Protein AF-A0A820I2K0-F1 (afdb_monomer)

Sequence (85 aa):
LIATLGIKSYGTIIFGRNQSNKANFIRIPSNASPSYVKQLVVQRCANKRPSLVISVTGSAREYNMKSKLFRIFRQGLLKVVKTTG

Secondary structure (DSSP, 8-state):
-TTTTT---EEEEE-SSSTT-EEEEE---TTS-HHHHHHHHHHHS-S---S--------SS-----HHHHHHHHHHHHHHHHHH-

Solvent-accessible surface area (backbone atoms only — not comparable to full-atom values): 5715 Å² total; per-residue (Å²): 102,58,77,79,68,68,50,84,53,66,53,73,50,68,52,79,93,53,86,83,46,64,45,77,52,70,60,75,66,92,84,58,60,67,68,57,56,52,50,53,53,53,70,67,36,86,86,56,83,71,82,72,85,87,86,87,84,82,72,96,59,94,75,92,65,61,68,71,58,50,51,51,53,52,51,51,54,54,48,50,54,72,74,62,103

Organism: NCBI:txid433720

Structure (mmCIF, N/CA/C/O backbone):
data_AF-A0A820I2K0-F1
#
_entry.id   AF-A0A820I2K0-F1
#
loop_
_atom_site.group_PDB
_atom_site.id
_atom_site.type_symbol
_atom_site.label_atom_id
_atom_site.label_alt_id
_atom_site.label_comp_id
_atom_site.label_asym_id
_atom_site.label_entity_id
_atom_site.label_seq_id
_atom_site.pdbx_PDB_ins_code
_atom_site.Cartn_x
_atom_site.Cartn_y
_atom_site.Cartn_z
_atom_site.occupancy
_atom_site.B_iso_or_equiv
_atom_site.auth_seq_id
_atom_site.auth_comp_id
_atom_site.auth_asym_id
_atom_site.auth_atom_id
_atom_site.pdbx_PDB_model_num
ATOM 1 N N . LEU A 1 1 ? 6.551 0.792 -21.908 1.00 70.12 1 LEU A N 1
ATOM 2 C CA . LEU A 1 1 ? 6.913 1.303 -20.564 1.00 70.12 1 LEU A CA 1
ATOM 3 C C . LEU A 1 1 ? 7.977 0.466 -19.867 1.00 70.12 1 LEU A C 1
ATOM 5 O O . LEU A 1 1 ? 9.043 0.997 -19.612 1.00 70.12 1 LEU A O 1
ATOM 9 N N . ILE A 1 2 ? 7.724 -0.819 -19.578 1.00 72.50 2 ILE A N 1
ATOM 10 C CA . ILE A 1 2 ? 8.699 -1.684 -18.879 1.00 72.50 2 ILE A CA 1
ATOM 11 C C . ILE A 1 2 ? 10.019 -1.775 -19.664 1.00 72.50 2 ILE A C 1
ATOM 13 O O . ILE A 1 2 ? 11.075 -1.498 -19.105 1.00 72.50 2 ILE A O 1
ATOM 17 N N . ALA A 1 3 ? 9.949 -2.044 -20.974 1.00 72.06 3 ALA A N 1
ATOM 18 C CA . ALA A 1 3 ? 11.119 -2.029 -21.857 1.00 72.06 3 ALA A CA 1
ATOM 19 C C . ALA A 1 3 ? 11.755 -0.629 -21.983 1.00 72.06 3 ALA A C 1
ATOM 21 O O . ALA A 1 3 ? 12.970 -0.495 -21.917 1.00 72.06 3 ALA A O 1
ATOM 22 N N . THR A 1 4 ? 10.931 0.421 -22.084 1.00 73.81 4 THR A N 1
ATOM 23 C CA . THR A 1 4 ? 11.363 1.829 -22.195 1.00 73.81 4 THR A CA 1
ATOM 24 C C . THR A 1 4 ? 12.161 2.307 -20.978 1.00 73.81 4 THR A C 1
ATOM 26 O O . THR A 1 4 ? 13.087 3.092 -21.120 1.00 73.81 4 THR A O 1
ATOM 29 N N . LEU A 1 5 ? 11.811 1.828 -19.781 1.00 76.56 5 LEU A N 1
ATOM 30 C CA . LEU A 1 5 ? 12.484 2.160 -18.522 1.00 76.56 5 LEU A CA 1
ATOM 31 C C . LEU A 1 5 ? 13.619 1.181 -18.175 1.00 76.56 5 LEU A C 1
ATOM 33 O O . LEU A 1 5 ? 14.176 1.261 -17.082 1.00 76.56 5 LEU A O 1
ATOM 37 N N . GLY A 1 6 ? 13.933 0.225 -19.059 1.00 82.88 6 GLY A N 1
ATOM 38 C CA . GLY A 1 6 ? 14.963 -0.786 -18.815 1.00 82.88 6 GLY A CA 1
ATOM 39 C C . GLY A 1 6 ? 14.691 -1.662 -17.586 1.00 82.88 6 GLY A C 1
ATOM 40 O O . GLY A 1 6 ? 15.629 -2.144 -16.950 1.00 82.88 6 GLY A O 1
ATOM 41 N N . ILE A 1 7 ? 13.422 -1.854 -17.207 1.00 85.81 7 ILE A N 1
ATOM 42 C CA . ILE A 1 7 ? 13.059 -2.579 -15.985 1.00 85.81 7 ILE A CA 1
ATOM 43 C C . ILE A 1 7 ? 13.288 -4.078 -16.194 1.00 85.81 7 ILE A C 1
ATOM 45 O O . ILE A 1 7 ? 12.603 -4.721 -16.987 1.00 85.81 7 ILE A O 1
ATOM 49 N N . LYS A 1 8 ? 14.229 -4.644 -15.431 1.00 86.00 8 LYS A N 1
ATOM 50 C CA . LYS A 1 8 ? 14.581 -6.077 -15.472 1.00 86.00 8 LYS A CA 1
ATOM 51 C C . LYS A 1 8 ? 13.976 -6.905 -14.336 1.00 86.00 8 LYS A C 1
ATOM 53 O O . LYS A 1 8 ? 14.009 -8.125 -14.393 1.00 86.00 8 LYS A O 1
ATOM 58 N N . SER A 1 9 ? 13.439 -6.258 -13.300 1.00 91.75 9 SER A N 1
ATOM 59 C CA . SER A 1 9 ? 12.890 -6.930 -12.117 1.00 91.75 9 SER A CA 1
ATOM 60 C C . SER A 1 9 ? 11.399 -6.626 -11.985 1.00 91.75 9 SER A C 1
ATOM 62 O O . SER A 1 9 ? 10.999 -5.557 -11.522 1.00 91.75 9 SER A O 1
ATOM 64 N N . TYR A 1 10 ? 10.581 -7.561 -12.459 1.00 92.25 10 TYR A N 1
ATOM 65 C CA . TYR A 1 10 ? 9.123 -7.542 -12.382 1.00 92.25 10 TYR A CA 1
ATOM 66 C C . TYR A 1 10 ? 8.597 -8.983 -12.386 1.00 92.25 10 TYR A C 1
ATOM 68 O O . TYR A 1 10 ? 9.273 -9.883 -12.882 1.00 92.25 10 TYR A O 1
ATOM 76 N N . GLY A 1 11 ? 7.403 -9.216 -11.843 1.00 92.00 11 GLY A N 1
ATOM 77 C CA . GLY A 1 11 ? 6.798 -10.549 -11.817 1.00 92.00 11 GLY A CA 1
ATOM 78 C C . GLY A 1 11 ? 5.725 -10.702 -10.745 1.00 92.00 11 GLY A C 1
ATOM 79 O O . GLY A 1 11 ? 5.109 -9.723 -10.323 1.00 92.00 11 GLY A O 1
ATOM 80 N N . T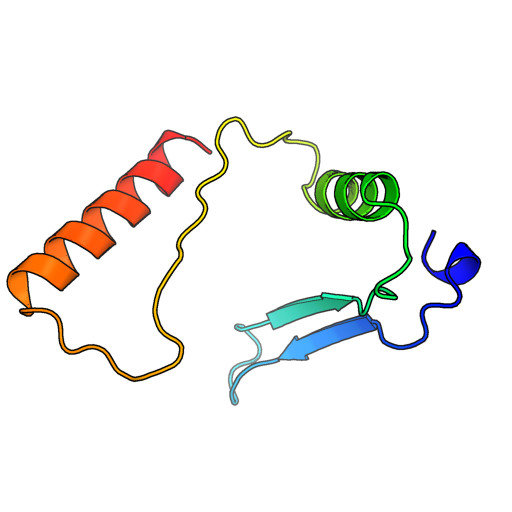HR A 1 12 ? 5.521 -11.940 -10.296 1.00 93.06 12 THR A N 1
ATOM 81 C CA . THR A 1 12 ? 4.560 -12.298 -9.247 1.00 93.06 12 THR A CA 1
ATOM 82 C C . THR A 1 12 ? 5.277 -13.038 -8.120 1.00 93.06 12 THR A C 1
ATOM 84 O O . THR A 1 12 ? 5.956 -14.030 -8.364 1.00 93.06 12 THR A O 1
ATOM 87 N N . ILE A 1 13 ? 5.113 -12.568 -6.886 1.00 93.31 13 ILE A N 1
ATOM 88 C CA . ILE A 1 13 ? 5.568 -13.231 -5.660 1.00 93.31 13 ILE A CA 1
ATOM 89 C C . ILE A 1 13 ? 4.420 -14.093 -5.136 1.00 93.31 13 ILE A C 1
ATOM 91 O O . ILE A 1 13 ? 3.276 -13.641 -5.103 1.00 93.31 13 ILE A O 1
ATOM 95 N N . ILE A 1 14 ? 4.719 -15.322 -4.718 1.00 93.56 14 ILE A N 1
ATOM 96 C CA . ILE A 1 14 ? 3.767 -16.217 -4.051 1.00 93.56 14 ILE A CA 1
ATOM 97 C C . ILE A 1 14 ? 4.181 -16.318 -2.584 1.00 93.56 14 ILE A C 1
ATOM 99 O O . ILE A 1 14 ? 5.295 -16.738 -2.281 1.00 93.56 14 ILE A O 1
ATOM 103 N N . PHE A 1 15 ? 3.300 -15.901 -1.680 1.00 92.31 15 PHE A N 1
ATOM 104 C CA . PHE A 1 15 ? 3.551 -15.912 -0.2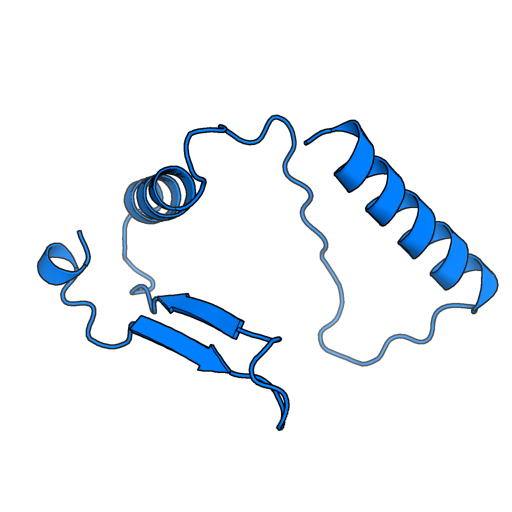45 1.00 92.31 15 PHE A CA 1
ATOM 105 C C . PHE A 1 15 ? 3.047 -17.207 0.396 1.00 92.31 15 PHE A C 1
ATOM 107 O O . PHE A 1 15 ? 1.874 -17.563 0.284 1.00 92.31 15 PHE A O 1
ATOM 114 N N . GLY A 1 16 ? 3.922 -17.872 1.151 1.00 88.50 16 GLY A N 1
ATOM 115 C CA . GLY A 1 16 ? 3.599 -19.116 1.847 1.00 88.50 16 GLY A CA 1
ATOM 116 C C . GLY A 1 16 ? 3.477 -20.326 0.914 1.00 88.50 16 GLY A C 1
ATOM 117 O O . GLY A 1 16 ? 3.813 -20.271 -0.265 1.00 88.50 16 GLY A O 1
ATOM 118 N N . ARG A 1 17 ? 3.013 -21.455 1.464 1.00 79.00 17 ARG A N 1
ATOM 119 C CA . ARG A 1 17 ? 2.870 -22.724 0.718 1.00 79.00 17 ARG A CA 1
ATOM 1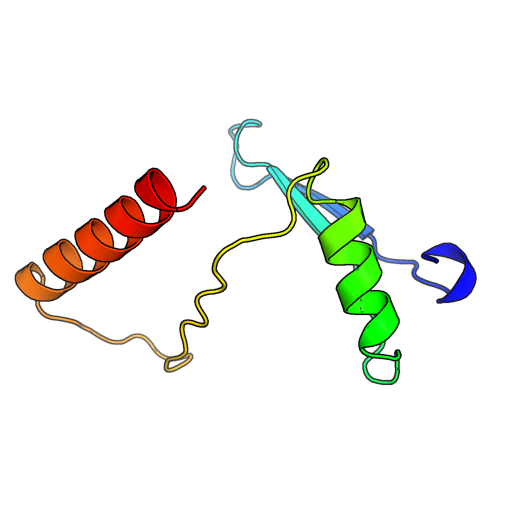20 C C . ARG A 1 17 ? 1.596 -22.784 -0.127 1.00 79.00 17 ARG A C 1
ATOM 122 O O . ARG A 1 17 ? 1.526 -23.559 -1.076 1.00 79.00 17 ARG A O 1
ATOM 129 N N . ASN A 1 18 ? 0.600 -21.966 0.209 1.00 72.25 18 ASN A N 1
ATOM 130 C CA . ASN A 1 18 ? -0.675 -21.933 -0.495 1.00 72.25 18 ASN A CA 1
ATOM 131 C C . ASN A 1 18 ? -0.582 -20.971 -1.679 1.00 72.25 18 ASN A C 1
ATOM 133 O O . ASN A 1 18 ? -0.367 -19.774 -1.510 1.00 72.25 18 ASN A O 1
ATOM 137 N N . GLN A 1 19 ? -0.814 -21.488 -2.885 1.00 75.38 19 GLN A N 1
ATOM 138 C CA . GLN A 1 19 ? -0.706 -20.727 -4.133 1.00 75.38 19 GLN A CA 1
ATOM 139 C C . GLN A 1 19 ? -1.742 -19.594 -4.277 1.00 75.38 19 GLN A C 1
ATOM 141 O O . GLN A 1 19 ? -1.729 -18.892 -5.283 1.00 75.38 19 GLN A O 1
ATOM 146 N N . SER A 1 20 ? -2.649 -19.405 -3.316 1.00 81.38 20 SER A N 1
ATOM 147 C CA . SER A 1 20 ? -3.687 -18.370 -3.358 1.00 81.38 20 SER A CA 1
ATOM 148 C C . SER A 1 20 ? -3.173 -16.969 -3.020 1.00 81.38 20 SER A C 1
ATOM 150 O O . SER A 1 20 ? -3.780 -15.988 -3.444 1.00 81.38 20 SER A O 1
ATOM 152 N N . ASN A 1 21 ? -2.056 -16.843 -2.297 1.00 88.75 21 ASN A N 1
ATOM 153 C CA . ASN A 1 21 ? -1.534 -15.542 -1.886 1.00 88.75 21 ASN A CA 1
ATOM 154 C C . ASN A 1 21 ? -0.467 -15.040 -2.871 1.00 88.75 21 ASN A C 1
ATOM 156 O O . ASN A 1 21 ? 0.733 -15.175 -2.632 1.00 88.75 21 ASN A O 1
ATOM 160 N N . LYS A 1 22 ? -0.911 -14.507 -4.015 1.00 91.69 22 LYS A N 1
ATOM 161 C CA . LYS A 1 22 ? -0.038 -13.978 -5.076 1.00 91.69 22 LYS A CA 1
ATOM 162 C C . LYS A 1 22 ? -0.060 -12.450 -5.093 1.00 91.69 22 LYS A C 1
ATOM 164 O O . LYS A 1 22 ? -1.132 -11.854 -5.039 1.00 91.69 22 LYS A O 1
ATOM 169 N N . ALA A 1 23 ? 1.099 -11.818 -5.257 1.00 90.44 23 ALA A N 1
ATOM 170 C CA . ALA A 1 23 ? 1.213 -10.372 -5.438 1.00 90.44 23 ALA A CA 1
ATOM 171 C C . ALA A 1 23 ? 2.110 -10.026 -6.625 1.00 90.44 23 ALA A C 1
ATOM 173 O O . ALA A 1 23 ? 3.210 -10.555 -6.761 1.00 90.44 23 ALA A O 1
ATOM 174 N N . ASN A 1 24 ? 1.661 -9.104 -7.473 1.00 90.94 24 ASN A N 1
ATOM 175 C CA . ASN A 1 24 ? 2.467 -8.601 -8.581 1.00 90.94 24 ASN A CA 1
ATOM 176 C C . ASN A 1 24 ? 3.404 -7.490 -8.098 1.00 90.94 24 ASN A C 1
ATOM 178 O O . ASN A 1 24 ? 2.999 -6.644 -7.303 1.00 90.94 24 ASN A O 1
ATOM 182 N N . PHE A 1 25 ? 4.631 -7.459 -8.613 1.00 92.25 25 PHE A N 1
ATOM 183 C CA . PHE A 1 25 ? 5.622 -6.434 -8.292 1.00 92.25 25 PHE A CA 1
ATOM 184 C C . PHE A 1 25 ? 6.354 -5.949 -9.547 1.00 92.25 25 PHE A C 1
ATOM 186 O O . PHE A 1 25 ? 6.505 -6.681 -10.529 1.00 92.25 25 PHE A O 1
ATOM 193 N N . ILE A 1 26 ? 6.819 -4.699 -9.504 1.00 91.12 26 ILE A N 1
ATOM 194 C CA . ILE A 1 26 ? 7.641 -4.056 -10.536 1.00 91.12 26 ILE A CA 1
ATOM 195 C C . ILE A 1 26 ? 8.635 -3.139 -9.814 1.00 91.12 26 ILE A C 1
ATOM 197 O O . ILE A 1 26 ? 8.220 -2.290 -9.027 1.00 91.12 26 ILE A O 1
ATOM 201 N N . ARG A 1 27 ? 9.938 -3.282 -10.078 1.00 91.31 27 ARG A N 1
ATOM 202 C CA . ARG A 1 27 ? 10.965 -2.361 -9.570 1.00 91.31 27 ARG A CA 1
ATOM 203 C C . ARG A 1 27 ? 11.095 -1.162 -10.506 1.00 91.31 27 ARG A C 1
ATOM 205 O O . ARG A 1 27 ? 11.347 -1.336 -11.694 1.00 91.31 27 ARG A O 1
ATOM 212 N N . ILE A 1 28 ? 10.970 0.046 -9.965 1.00 89.38 28 ILE A N 1
ATOM 213 C CA . ILE A 1 28 ? 11.052 1.298 -10.729 1.00 89.38 28 ILE A CA 1
ATOM 214 C C . ILE A 1 28 ? 12.308 2.075 -10.285 1.00 89.38 28 ILE A C 1
ATOM 216 O O . ILE A 1 28 ? 12.576 2.125 -9.082 1.00 89.38 28 ILE A O 1
ATOM 220 N N . PRO A 1 29 ? 13.097 2.653 -11.212 1.00 88.88 29 PRO A 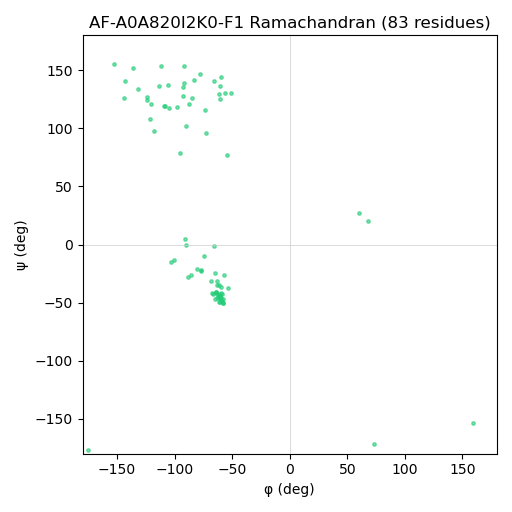N 1
ATOM 221 C CA . PRO A 1 29 ? 14.209 3.544 -10.870 1.00 88.88 29 PRO A CA 1
ATOM 222 C C . PRO A 1 29 ? 13.745 4.773 -10.075 1.00 88.88 29 PRO A C 1
ATOM 224 O O . PRO A 1 29 ? 12.682 5.323 -10.355 1.00 88.88 29 PRO A O 1
ATOM 227 N N . SER A 1 30 ? 14.551 5.247 -9.122 1.00 89.31 30 SER A N 1
ATOM 228 C CA . SER A 1 30 ? 14.201 6.397 -8.268 1.00 89.31 30 SER A CA 1
ATOM 229 C C . SER A 1 30 ? 14.066 7.721 -9.027 1.00 89.31 30 SER A C 1
ATOM 231 O O . SER A 1 30 ? 13.360 8.613 -8.573 1.00 89.31 30 SER A O 1
ATOM 233 N N . ASN A 1 31 ? 14.716 7.847 -10.184 1.00 89.44 31 ASN A N 1
ATOM 234 C CA . ASN A 1 31 ? 14.657 9.017 -11.060 1.00 89.44 31 ASN A CA 1
ATOM 235 C C . ASN A 1 31 ? 13.538 8.944 -12.116 1.00 89.44 31 ASN A C 1
ATOM 237 O O . ASN A 1 31 ? 13.411 9.853 -12.936 1.00 89.44 31 ASN A O 1
ATOM 241 N N . ALA A 1 32 ? 12.752 7.863 -12.152 1.00 88.44 32 ALA A N 1
ATOM 242 C CA . ALA A 1 32 ? 11.662 7.739 -13.109 1.00 88.44 32 ALA A CA 1
ATOM 243 C C . ALA A 1 32 ? 10.575 8.791 -12.834 1.00 88.44 32 ALA A C 1
ATOM 245 O O . ALA A 1 32 ? 10.216 9.054 -11.687 1.00 88.44 32 ALA A O 1
ATOM 246 N N . SER A 1 33 ? 10.007 9.363 -13.899 1.00 91.12 33 SER A N 1
ATOM 24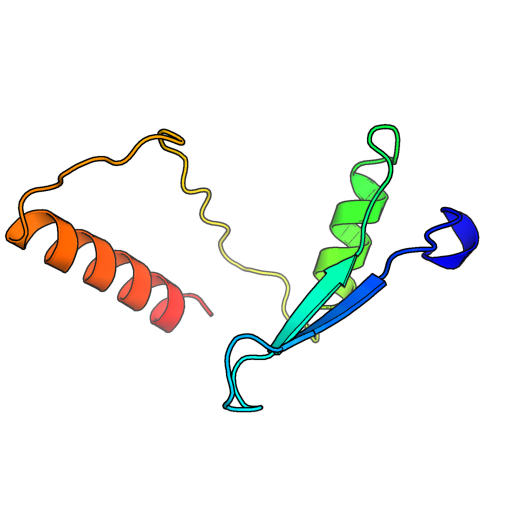7 C CA . SER A 1 33 ? 8.938 10.355 -13.758 1.00 91.12 33 SER A CA 1
ATOM 248 C C . SER A 1 33 ? 7.708 9.766 -13.039 1.00 91.12 33 SER A C 1
ATOM 250 O O . SER A 1 33 ? 7.258 8.672 -13.405 1.00 91.12 33 SER A O 1
ATOM 252 N N . PRO A 1 34 ? 7.091 10.486 -12.079 1.00 90.06 34 PRO A N 1
ATOM 253 C CA . PRO A 1 34 ? 5.878 10.036 -11.390 1.00 90.06 34 PRO A CA 1
ATOM 254 C C . PRO A 1 34 ? 4.703 9.730 -12.330 1.00 90.06 34 PRO A C 1
ATOM 256 O O . PRO A 1 34 ? 3.841 8.907 -12.010 1.00 90.06 34 PRO A O 1
ATOM 259 N N . SER A 1 35 ? 4.667 10.360 -13.511 1.00 89.62 35 SER A N 1
ATOM 260 C CA . SER A 1 35 ? 3.654 10.093 -14.537 1.00 89.62 35 SER A CA 1
ATOM 261 C C . SER A 1 35 ? 3.674 8.632 -14.994 1.00 89.62 35 SER A C 1
ATOM 263 O O . SER A 1 35 ? 2.608 8.040 -15.180 1.00 89.62 35 SER A O 1
ATOM 265 N N . TYR A 1 36 ? 4.857 8.017 -15.079 1.00 86.81 36 TYR A N 1
ATOM 266 C CA . TYR A 1 36 ? 5.010 6.606 -15.418 1.00 86.81 36 TYR A CA 1
ATOM 267 C C . TYR A 1 36 ? 4.451 5.691 -14.330 1.00 86.81 36 TYR A C 1
ATOM 269 O O . TYR A 1 36 ? 3.739 4.739 -14.643 1.00 86.81 36 TYR A O 1
ATOM 277 N N . VAL A 1 37 ? 4.705 6.000 -13.055 1.00 88.06 37 VAL A N 1
ATOM 278 C CA . VAL A 1 37 ? 4.148 5.244 -11.920 1.00 88.06 37 VAL A CA 1
ATOM 279 C C . VAL A 1 37 ? 2.623 5.303 -11.948 1.00 88.06 37 VAL A C 1
ATOM 281 O O . VAL A 1 37 ? 1.958 4.271 -11.875 1.00 88.06 37 VAL A O 1
ATOM 284 N N . LYS A 1 38 ? 2.059 6.501 -12.137 1.00 86.62 38 LYS A N 1
ATOM 285 C CA . LYS A 1 38 ? 0.611 6.698 -12.254 1.00 86.62 38 LYS A CA 1
ATOM 286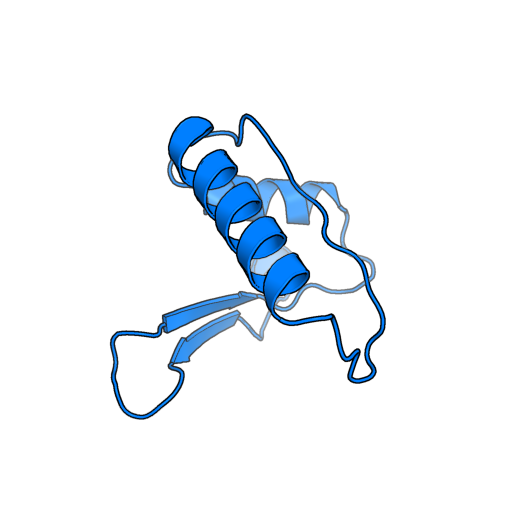 C C . LYS A 1 38 ? 0.021 5.881 -13.403 1.00 86.62 38 LYS A C 1
ATOM 288 O O . LYS A 1 38 ? -0.988 5.209 -13.206 1.00 86.62 38 LYS A O 1
ATOM 293 N N . GLN A 1 39 ? 0.638 5.917 -14.584 1.00 86.38 39 GLN A N 1
ATOM 294 C CA . GLN A 1 39 ? 0.183 5.133 -15.733 1.00 86.38 39 GLN A CA 1
ATOM 295 C C . GLN A 1 39 ? 0.223 3.628 -15.451 1.00 86.38 39 GLN A C 1
ATOM 297 O O . GLN A 1 39 ? -0.745 2.942 -15.765 1.00 86.38 39 GLN A O 1
ATOM 302 N N . LEU A 1 40 ? 1.284 3.117 -14.817 1.00 85.81 40 LEU A N 1
ATOM 303 C CA . LEU A 1 40 ? 1.390 1.699 -14.453 1.00 85.81 40 LEU A CA 1
ATOM 304 C C . LEU A 1 40 ? 0.296 1.268 -13.475 1.00 85.81 40 LEU A C 1
ATOM 306 O O . LEU A 1 40 ? -0.310 0.215 -13.668 1.00 85.81 40 LEU A O 1
ATOM 310 N N . VAL A 1 41 ? 0.028 2.079 -12.449 1.00 83.81 41 VAL A N 1
ATOM 311 C CA . VAL A 1 41 ? -1.038 1.807 -11.475 1.00 83.81 41 VAL A CA 1
ATOM 312 C C . VAL A 1 41 ? -2.396 1.778 -12.177 1.00 83.81 41 VAL A C 1
ATOM 314 O O . VAL A 1 41 ? -3.128 0.802 -12.050 1.00 83.81 41 VAL A O 1
ATOM 317 N N . VAL A 1 42 ? -2.703 2.794 -12.990 1.00 83.38 42 VAL A N 1
ATOM 318 C CA . VAL A 1 42 ? -3.984 2.888 -13.709 1.00 83.38 42 VAL A CA 1
ATOM 319 C C . VAL A 1 42 ? -4.162 1.749 -14.717 1.00 83.38 42 VAL A C 1
ATOM 321 O O . VAL A 1 42 ? -5.242 1.183 -14.782 1.00 83.38 42 VAL A O 1
ATOM 324 N N . GLN A 1 43 ? -3.121 1.368 -15.465 1.00 81.31 43 GLN A N 1
ATOM 325 C CA . GLN A 1 43 ? -3.189 0.255 -16.423 1.00 81.31 43 GLN A CA 1
ATOM 326 C C . GLN A 1 43 ? -3.461 -1.097 -15.752 1.00 81.31 43 GLN A C 1
ATOM 328 O O . GLN A 1 43 ? -4.058 -1.979 -16.365 1.00 81.31 43 GLN A O 1
ATOM 333 N N . ARG A 1 44 ? -2.993 -1.292 -14.513 1.00 75.38 44 ARG A N 1
ATOM 334 C CA . ARG A 1 44 ? -3.206 -2.538 -13.759 1.00 75.38 44 ARG A CA 1
ATOM 335 C C . ARG A 1 44 ? -4.531 -2.556 -13.006 1.00 75.38 44 ARG A C 1
ATOM 337 O O . ARG A 1 44 ? -5.081 -3.633 -12.794 1.00 75.38 44 ARG A O 1
ATOM 344 N N . CYS A 1 45 ? -5.065 -1.396 -12.644 1.00 70.50 45 CYS A N 1
ATOM 345 C CA . CYS A 1 45 ? -6.435 -1.265 -12.168 1.00 70.50 45 CYS A CA 1
ATOM 346 C C . CYS A 1 45 ? -7.386 -1.439 -13.360 1.00 70.50 45 CYS A C 1
ATOM 348 O O . CYS A 1 45 ? -7.623 -0.486 -14.090 1.00 70.50 45 CYS A O 1
ATOM 350 N N . ALA A 1 46 ? -7.905 -2.654 -13.566 1.00 59.56 46 ALA A N 1
ATOM 351 C CA . ALA A 1 46 ? -8.764 -3.064 -14.684 1.00 59.56 46 ALA A CA 1
ATOM 352 C C . ALA A 1 46 ? -10.028 -2.186 -14.873 1.00 59.56 46 ALA A C 1
ATOM 354 O O . ALA A 1 46 ? -11.142 -2.573 -14.529 1.00 59.56 46 ALA A O 1
ATOM 355 N N . ASN A 1 47 ? -9.841 -1.000 -15.454 1.00 55.06 47 ASN A N 1
ATOM 356 C CA . ASN A 1 47 ? -10.845 -0.024 -15.882 1.00 55.06 47 ASN A CA 1
ATOM 357 C C . ASN A 1 47 ? -11.655 0.692 -14.786 1.00 55.06 47 ASN A C 1
ATOM 359 O O . ASN A 1 47 ? -12.684 1.293 -15.089 1.00 55.06 47 ASN A O 1
ATOM 363 N N . LYS A 1 48 ? -11.184 0.729 -13.534 1.00 69.50 48 LYS A N 1
ATOM 364 C CA . LYS A 1 48 ? -11.755 1.616 -12.504 1.00 69.50 48 LYS A CA 1
ATOM 365 C C . LYS A 1 48 ? -10.685 2.549 -11.965 1.00 69.50 48 LYS A C 1
ATOM 367 O O . LYS A 1 48 ? -9.780 2.134 -11.244 1.00 69.50 48 LYS A O 1
ATOM 372 N N . ARG A 1 49 ? -10.788 3.829 -12.328 1.00 78.06 49 ARG A N 1
ATOM 373 C CA . ARG A 1 49 ? -10.044 4.892 -11.649 1.00 78.06 49 ARG A CA 1
ATOM 374 C C . ARG A 1 49 ? -10.480 4.881 -10.177 1.00 78.06 49 ARG A C 1
ATOM 376 O O . ARG A 1 49 ? -11.685 4.967 -9.943 1.00 78.06 49 ARG A O 1
ATOM 383 N N . PRO A 1 50 ? -9.555 4.779 -9.206 1.00 80.50 50 PRO A N 1
ATOM 384 C CA . PRO A 1 50 ? -9.936 4.776 -7.801 1.00 80.50 50 PRO A CA 1
ATOM 385 C C . PRO A 1 50 ? -10.631 6.096 -7.455 1.00 80.50 50 PRO A C 1
ATOM 387 O O . PRO A 1 50 ? -10.130 7.176 -7.778 1.00 80.50 50 PRO A O 1
ATOM 390 N N . SER A 1 51 ? -11.797 5.994 -6.822 1.00 85.38 51 SER A N 1
ATOM 391 C CA . SER A 1 51 ? -12.591 7.119 -6.310 1.00 85.38 51 SER A CA 1
ATOM 392 C C . SER A 1 51 ? -12.014 7.675 -5.002 1.00 85.38 51 SER A C 1
ATOM 394 O O . SER A 1 51 ? -12.250 8.832 -4.662 1.00 85.38 51 SER A O 1
ATOM 396 N N . LEU A 1 52 ? -11.223 6.863 -4.291 1.00 88.06 52 LEU A N 1
ATOM 397 C CA . LEU A 1 52 ? -10.571 7.192 -3.030 1.00 88.06 52 LEU A CA 1
ATOM 398 C C . LEU A 1 52 ? -9.175 6.558 -2.965 1.00 88.06 52 LEU A C 1
ATOM 400 O O . LEU A 1 52 ? -8.982 5.409 -3.358 1.00 88.06 52 LEU A O 1
ATOM 404 N N . VAL A 1 53 ? -8.209 7.299 -2.420 1.00 87.81 53 VAL A N 1
ATOM 405 C CA . VAL A 1 53 ? -6.864 6.802 -2.099 1.00 87.81 53 VAL A CA 1
ATOM 406 C C . VAL A 1 53 ? -6.606 7.050 -0.619 1.00 87.81 53 VAL A C 1
ATOM 408 O O . VAL A 1 53 ? -6.711 8.182 -0.154 1.00 87.81 53 VAL A O 1
ATOM 411 N N . ILE A 1 54 ? -6.263 5.995 0.119 1.00 90.81 54 ILE A N 1
ATOM 412 C CA . ILE A 1 54 ? -5.936 6.069 1.547 1.00 90.81 54 ILE A CA 1
ATOM 413 C C . ILE A 1 54 ? -4.433 5.838 1.700 1.00 90.81 54 ILE A C 1
ATOM 415 O O . ILE A 1 54 ? -3.934 4.772 1.343 1.00 90.81 54 ILE A O 1
ATOM 419 N N . SER A 1 55 ? -3.718 6.826 2.239 1.00 93.06 55 SER A N 1
ATOM 420 C CA . SER A 1 55 ? -2.314 6.683 2.632 1.00 93.06 55 SER A CA 1
ATOM 421 C C . SER A 1 55 ? -2.243 6.398 4.128 1.00 93.06 55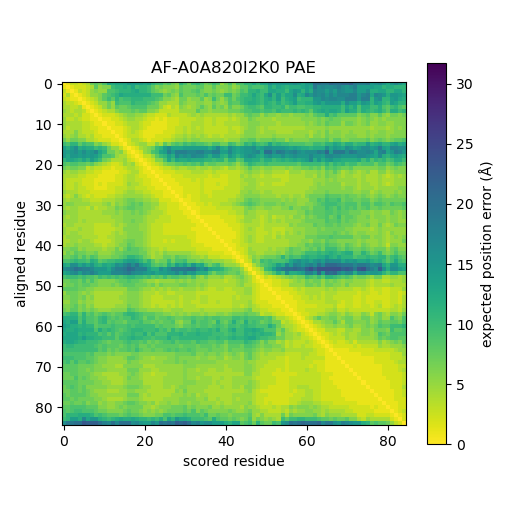 SER A C 1
ATOM 423 O O . SER A 1 55 ? -2.690 7.213 4.934 1.00 93.06 55 SER A O 1
ATOM 425 N N . VAL A 1 56 ? -1.710 5.235 4.500 1.00 90.44 56 VAL A N 1
ATOM 426 C CA . VAL A 1 56 ? -1.467 4.870 5.900 1.00 90.44 56 VAL A CA 1
ATOM 427 C C . VAL A 1 56 ? 0.027 4.995 6.161 1.00 90.44 56 VAL A C 1
ATOM 429 O O . VAL A 1 56 ? 0.826 4.286 5.554 1.00 90.44 56 VAL A O 1
ATOM 432 N N . THR A 1 57 ? 0.399 5.897 7.063 1.00 92.81 57 THR A N 1
ATOM 433 C CA . THR A 1 57 ? 1.782 6.125 7.488 1.00 92.81 57 THR A CA 1
ATOM 434 C C . THR A 1 57 ? 1.966 5.686 8.939 1.00 92.81 57 THR A C 1
ATOM 436 O O . THR A 1 57 ? 1.013 5.633 9.716 1.00 92.81 57 THR A O 1
ATOM 439 N N . GLY A 1 58 ? 3.190 5.321 9.311 1.00 89.69 58 GLY A N 1
ATOM 440 C CA . GLY A 1 58 ? 3.496 4.822 10.647 1.00 89.69 58 GLY A CA 1
ATOM 441 C C . GLY A 1 58 ? 4.988 4.586 10.849 1.00 89.69 58 GLY A C 1
ATOM 44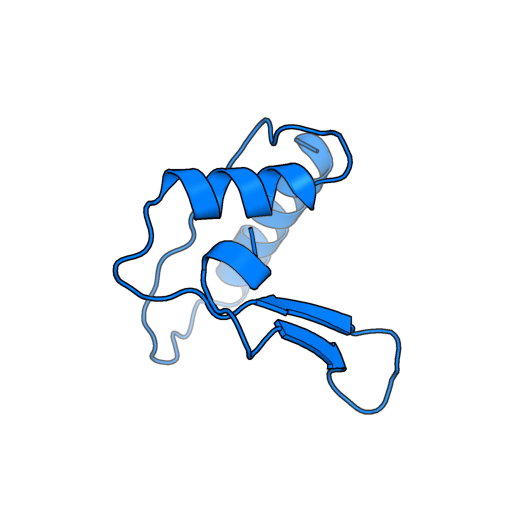2 O O . GLY A 1 58 ? 5.801 4.873 9.972 1.00 89.69 58 GLY A O 1
ATOM 443 N N . SER A 1 59 ? 5.339 4.062 12.020 1.00 89.31 59 SER A N 1
ATOM 444 C CA . SER A 1 59 ? 6.714 3.677 12.342 1.00 89.31 59 SER A CA 1
ATOM 445 C C . SER A 1 59 ? 7.080 2.342 11.689 1.00 89.31 59 SER A C 1
ATOM 447 O O . SER A 1 59 ? 6.243 1.450 11.585 1.00 89.31 59 SER A O 1
ATOM 449 N N . ALA A 1 60 ? 8.350 2.183 11.307 1.00 90.00 60 ALA A N 1
ATOM 450 C CA . ALA A 1 60 ? 8.904 0.894 10.882 1.00 90.00 60 ALA A CA 1
ATOM 451 C C . ALA A 1 60 ? 9.153 -0.070 12.062 1.00 90.00 60 ALA A C 1
ATOM 453 O O . ALA A 1 60 ? 9.469 -1.237 11.849 1.00 90.00 60 ALA A O 1
ATOM 454 N N . ARG A 1 61 ? 9.047 0.421 13.304 1.00 91.62 61 ARG A N 1
ATOM 455 C CA . ARG A 1 61 ? 9.170 -0.380 14.528 1.00 91.62 61 ARG A CA 1
ATOM 456 C C . ARG A 1 61 ? 7.803 -0.879 14.975 1.00 91.62 61 ARG A C 1
ATOM 458 O O . ARG A 1 61 ? 6.791 -0.226 14.723 1.00 91.62 61 ARG A O 1
ATOM 465 N N . GLU A 1 62 ? 7.793 -1.998 15.690 1.00 84.56 62 GLU A N 1
ATOM 466 C CA . GLU A 1 62 ? 6.572 -2.533 16.286 1.00 84.56 62 GLU A CA 1
ATOM 467 C C . GLU A 1 62 ? 5.902 -1.495 17.195 1.00 84.56 62 GLU A C 1
ATOM 469 O O . GLU A 1 62 ? 6.535 -0.880 18.055 1.00 84.56 62 GLU A O 1
ATOM 474 N N . TYR A 1 63 ? 4.603 -1.296 16.987 1.00 86.69 63 TYR A N 1
ATOM 475 C CA . TYR A 1 63 ? 3.770 -0.411 17.788 1.00 86.69 63 TYR A CA 1
ATOM 476 C C . TYR A 1 63 ? 2.638 -1.225 18.408 1.00 86.69 63 TYR A C 1
ATOM 478 O O . TYR A 1 63 ? 1.836 -1.833 17.696 1.00 86.69 63 TYR A O 1
ATOM 486 N N . ASN A 1 64 ? 2.561 -1.233 19.739 1.00 87.44 64 ASN A N 1
ATOM 487 C CA . ASN A 1 64 ? 1.524 -1.966 20.454 1.00 87.44 64 ASN A CA 1
ATOM 488 C C . ASN A 1 64 ? 0.300 -1.070 20.684 1.00 87.44 64 ASN A C 1
ATOM 490 O O . ASN A 1 64 ? 0.281 -0.213 21.569 1.00 87.44 64 ASN A O 1
ATOM 494 N N . MET A 1 65 ? -0.732 -1.268 19.864 1.00 90.75 65 MET A N 1
ATOM 495 C CA . MET A 1 65 ? -2.008 -0.579 20.008 1.00 90.75 65 MET A CA 1
ATOM 496 C C . MET A 1 65 ? -2.964 -1.397 20.876 1.00 90.75 65 MET A C 1
ATOM 498 O O . MET A 1 65 ? -3.094 -2.606 20.692 1.00 90.75 65 MET A O 1
ATOM 502 N N . LYS A 1 66 ? -3.717 -0.736 21.769 1.00 95.44 66 LYS A N 1
ATOM 503 C CA . LYS A 1 66 ? -4.757 -1.404 22.573 1.00 95.44 66 LYS A CA 1
ATOM 504 C C . LYS A 1 66 ? -5.691 -2.216 21.664 1.00 95.44 66 LYS A C 1
ATOM 506 O O . LYS A 1 66 ? -6.252 -1.669 20.713 1.00 95.44 66 LYS A O 1
ATOM 511 N N . SER A 1 67 ? -5.937 -3.485 21.997 1.00 94.81 67 SER A N 1
ATOM 512 C CA . SER A 1 67 ? -6.664 -4.437 21.136 1.00 94.81 67 SER A CA 1
ATOM 513 C C . SER A 1 67 ? -8.039 -3.934 20.679 1.00 94.81 67 SER A C 1
ATOM 515 O O . SER A 1 67 ? -8.425 -4.128 19.525 1.00 94.81 67 SER A O 1
ATOM 517 N N . LYS A 1 68 ? -8.773 -3.224 21.553 1.00 96.25 68 LYS A N 1
ATOM 518 C CA . LYS A 1 68 ? -10.070 -2.611 21.210 1.00 96.25 68 LYS A CA 1
ATOM 519 C C . LYS A 1 68 ? -9.929 -1.568 20.099 1.00 96.25 68 LYS A C 1
ATOM 521 O O . LYS A 1 68 ? -10.726 -1.570 19.163 1.00 96.25 68 LYS A O 1
ATOM 526 N N . LEU A 1 69 ? -8.912 -0.711 20.186 1.00 95.25 69 LEU A N 1
ATOM 527 C CA . LEU A 1 69 ? -8.647 0.319 19.187 1.00 95.25 69 LEU A CA 1
ATOM 528 C C . LEU A 1 69 ? -8.204 -0.314 17.864 1.00 95.25 69 LEU A C 1
ATOM 530 O O . LEU A 1 69 ? -8.707 0.073 16.814 1.00 95.25 69 LEU A O 1
ATOM 534 N N . PHE A 1 70 ? -7.342 -1.338 17.907 1.00 93.69 70 PHE A N 1
ATOM 535 C CA . PHE A 1 70 ? -6.905 -2.058 16.703 1.00 93.69 70 PHE A CA 1
ATOM 536 C C . PHE A 1 70 ? -8.074 -2.695 15.957 1.00 93.69 70 PHE A C 1
ATOM 538 O O . PHE A 1 70 ? -8.182 -2.578 14.734 1.00 93.69 70 PHE A O 1
ATOM 545 N N . ARG A 1 71 ? -9.009 -3.295 16.700 1.00 95.81 71 ARG A N 1
ATOM 546 C CA . ARG A 1 71 ? -10.229 -3.866 16.129 1.00 95.81 71 ARG A CA 1
ATOM 547 C C . ARG A 1 71 ? -11.083 -2.812 15.425 1.00 95.81 71 ARG A C 1
ATOM 549 O O . ARG A 1 71 ? -11.488 -3.042 14.288 1.00 95.81 71 ARG A O 1
ATOM 556 N N . ILE A 1 72 ? -11.347 -1.682 16.086 1.00 96.75 72 ILE A N 1
ATOM 557 C CA . ILE A 1 72 ? -12.177 -0.600 15.531 1.00 96.75 72 ILE A CA 1
ATOM 558 C C . ILE A 1 72 ? -11.514 -0.008 14.284 1.00 96.75 72 ILE A C 1
ATOM 560 O O . ILE A 1 72 ? -12.166 0.122 13.251 1.00 96.75 72 ILE A O 1
ATOM 564 N N . PHE A 1 73 ? -10.211 0.270 14.346 1.00 93.44 73 PHE A N 1
ATOM 565 C CA . PHE A 1 73 ? -9.445 0.803 13.222 1.00 93.44 73 PHE A CA 1
ATOM 566 C C . PHE A 1 73 ? -9.504 -0.121 11.997 1.00 93.44 73 PHE A C 1
ATOM 568 O O . PHE A 1 73 ? -9.879 0.305 10.904 1.00 93.44 73 PHE A O 1
ATOM 575 N N . ARG A 1 74 ? -9.231 -1.420 12.189 1.00 94.25 74 ARG A N 1
ATOM 576 C CA . ARG A 1 74 ? -9.301 -2.424 11.117 1.00 94.25 74 ARG A CA 1
ATOM 577 C C . ARG A 1 74 ? -10.703 -2.526 10.515 1.00 94.25 74 ARG A C 1
ATOM 579 O O . ARG A 1 74 ? -10.839 -2.610 9.297 1.00 94.25 74 ARG A O 1
ATOM 586 N N . GLN A 1 75 ? -11.742 -2.540 11.351 1.00 96.19 75 GLN A N 1
ATOM 587 C CA . GLN A 1 75 ? -13.128 -2.603 10.882 1.00 96.19 75 GLN A CA 1
ATOM 588 C C . GLN A 1 75 ? -13.516 -1.357 10.081 1.00 96.19 75 GLN A C 1
ATOM 590 O O . GLN A 1 75 ? -14.147 -1.496 9.035 1.00 96.19 75 GLN A O 1
ATOM 595 N N . GLY A 1 76 ? -13.091 -0.171 10.527 1.00 94.44 76 GLY A N 1
ATOM 596 C CA . GLY A 1 76 ? -13.280 1.084 9.803 1.00 94.44 76 GLY A CA 1
ATOM 597 C C . GLY A 1 76 ? -12.660 1.040 8.408 1.00 94.44 76 GLY A C 1
ATOM 598 O O . GLY A 1 76 ? -13.358 1.275 7.425 1.00 94.44 76 GLY A O 1
ATOM 599 N N . LEU A 1 77 ? -11.390 0.633 8.297 1.00 94.69 77 LEU A N 1
ATOM 600 C CA . LEU A 1 77 ? -10.711 0.514 7.000 1.00 94.69 77 LEU A CA 1
ATOM 601 C C . LEU A 1 77 ? -11.395 -0.495 6.069 1.00 94.69 77 LEU A C 1
ATOM 603 O O . LEU A 1 77 ? -11.647 -0.192 4.905 1.00 94.69 77 LEU A O 1
ATOM 607 N N . LEU A 1 78 ? -11.756 -1.677 6.581 1.00 94.19 78 LEU A N 1
ATOM 608 C CA . LEU A 1 78 ? -12.468 -2.682 5.787 1.00 94.19 78 LEU A CA 1
ATOM 609 C C . LEU A 1 78 ? -13.843 -2.188 5.329 1.00 94.19 78 LEU A C 1
ATOM 611 O O . LEU A 1 78 ? -14.282 -2.544 4.236 1.00 94.19 78 LEU A O 1
ATOM 615 N N . LYS A 1 79 ? -14.533 -1.389 6.150 1.00 94.69 79 LYS A N 1
ATOM 616 C CA . LYS A 1 79 ? -15.819 -0.799 5.777 1.00 94.69 79 LYS A CA 1
ATOM 617 C C . LYS A 1 79 ? -15.644 0.179 4.619 1.00 94.69 79 LYS A C 1
ATOM 619 O O . LYS A 1 79 ? -16.379 0.041 3.650 1.00 94.69 79 LYS A O 1
ATOM 624 N N . VAL A 1 80 ? -14.657 1.074 4.690 1.00 92.12 80 VAL A N 1
ATOM 625 C CA . VAL A 1 80 ? -14.374 2.058 3.631 1.00 92.12 80 VAL A CA 1
ATOM 626 C C . VAL A 1 80 ? -14.041 1.372 2.306 1.00 92.12 80 VAL A C 1
ATOM 628 O O . VAL A 1 80 ? -14.623 1.715 1.283 1.00 92.12 80 VAL A O 1
ATOM 631 N N . VAL A 1 81 ? -13.177 0.350 2.318 1.00 87.38 81 VAL A N 1
ATOM 632 C CA . VAL A 1 81 ? -12.841 -0.410 1.097 1.00 87.38 81 VAL A CA 1
ATOM 633 C C . VAL A 1 81 ? -14.090 -1.043 0.476 1.00 87.38 81 VAL A C 1
ATOM 635 O O . VAL A 1 81 ? -14.290 -0.962 -0.730 1.00 87.38 81 VAL A O 1
ATOM 638 N N . LYS A 1 82 ? -14.976 -1.627 1.294 1.00 86.56 82 LYS A N 1
ATOM 639 C CA . LYS A 1 82 ? -16.216 -2.252 0.804 1.00 86.56 82 LYS A CA 1
ATOM 640 C C . LYS A 1 82 ? -17.234 -1.251 0.260 1.00 86.56 82 LYS A C 1
ATOM 642 O O . LYS A 1 82 ? -18.020 -1.622 -0.603 1.00 86.56 82 LYS A O 1
ATOM 647 N N . THR A 1 83 ? -17.284 -0.033 0.799 1.00 89.06 83 THR A N 1
ATOM 648 C CA . THR A 1 83 ? -18.277 0.973 0.391 1.00 89.06 83 THR A CA 1
ATOM 649 C C . THR A 1 83 ? -17.826 1.822 -0.786 1.00 89.06 83 THR A C 1
ATOM 651 O O . THR A 1 83 ? -18.678 2.314 -1.517 1.00 89.06 83 THR A O 1
ATOM 654 N N . THR A 1 84 ? -16.516 2.019 -0.955 1.00 81.44 84 THR A N 1
ATOM 655 C CA . THR A 1 84 ? -15.980 3.030 -1.878 1.00 81.44 84 THR A CA 1
ATOM 656 C C . THR A 1 84 ? -15.437 2.450 -3.191 1.00 81.44 84 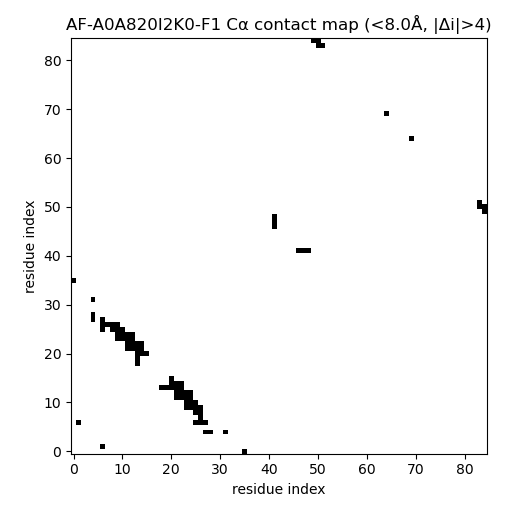THR A C 1
ATOM 658 O O . THR A 1 84 ? -15.350 3.196 -4.170 1.00 81.44 84 THR A O 1
ATOM 661 N N . GLY A 1 85 ? -15.203 1.130 -3.259 1.00 58.66 85 GLY A N 1
ATOM 662 C CA . GLY A 1 85 ? -14.927 0.399 -4.506 1.00 58.66 85 GLY A CA 1
ATOM 663 C C . GLY A 1 85 ? -13.456 0.126 -4.773 1.00 58.66 85 GLY A C 1
ATOM 664 O O . GLY A 1 85 ? -12.685 1.099 -4.910 1.00 58.66 85 GLY A O 1
#

Mean predicted aligned error: 6.36 Å

InterPro domains:
  IPR041491 TRPM, SLOG domain [PF18139] (23-85)
  IPR050927 Transient receptor potential cation channel M [PTHR13800] (8-85)

Radius of gyration: 16.99 Å; Cα contacts (8 Å, |Δi|>4): 43; chains: 1; bounding box: 33×33×45 Å

pLDDT: mean 86.49, std 8.71, range [55.06, 96.75]

Foldseek 3Di:
DCVVQVWPDWDWDQPDPDNPRIDTDTDHDPPDDVVVVVVVVCVVVPPDDQPDDDDDDDDPDDDDDDPVVVVVVVVVVVVCVVPRD